Protein AF-A0A809SEH1-F1 (afdb_monomer_lite)

Sequence (152 aa):
MNNIKKQRNYYSLFFNVYTSIIIITTVLISGRIISWKILINPNYNISPLLRILISLFVTLIVLIPCFILTLYKRYKVYHFTYISLVVGITITTTWLPLNIKDNLEWCWYKYDVIPVLIIYITIYFVSSVFINNKKIKKLRVLFKIEKDSFLS

pLDDT: mean 76.08, std 15.85, range [33.03, 94.12]

Radius of gyration: 19.16 Å; chains: 1; bounding box: 44×30×60 Å

Secondary structure (DSSP, 8-state):
-HHHHHHHHHHHHHHHHHHHHHHHHHHHHTTTSS-HHHHT-TT-PPPHHHHHHHHHHHHHHHHHHHHHHHHTTSS-HHHHHHHHHHHHHHHHHHTS-S-S-S-STTTTTTSTHHHHHHHHHHHHHHHHHHS-HHHHHHHHHHTTHHHHTT--

Foldseek 3Di:
DVVVVVQLVVVVVVLVVVLVVLLVVCLCCLCQPPHVCVVPNVPDDDDPVVLVVVLVVSLCVNLVVVLVCCLLVSDPLVVSLVSLLSSLVSSLVSQADRDPPDDDPCVVSNCVSVVSNVVSVVVSVCSVVCRDPVNSVVVSVVVVSVVVVVVD

Structure (mmCIF, N/CA/C/O backbone):
data_AF-A0A809SEH1-F1
#
_entry.id   AF-A0A809SEH1-F1
#
loop_
_atom_site.group_PDB
_atom_site.id
_atom_site.type_symbol
_atom_site.label_atom_id
_atom_site.label_alt_id
_atom_site.label_comp_id
_atom_site.label_asym_id
_atom_site.label_entity_id
_atom_site.label_seq_id
_atom_site.pdbx_PDB_ins_code
_atom_site.Cartn_x
_atom_site.Cartn_y
_atom_site.Cartn_z
_atom_site.occupancy
_atom_site.B_iso_or_equiv
_atom_site.auth_seq_id
_atom_site.auth_comp_id
_atom_site.auth_asym_id
_atom_site.auth_atom_id
_atom_site.pdbx_PDB_model_num
ATOM 1 N N . MET A 1 1 ? -17.676 17.981 22.388 1.00 49.81 1 MET A N 1
ATOM 2 C CA . MET A 1 1 ? -17.838 17.109 21.192 1.00 49.81 1 MET A CA 1
ATOM 3 C C . MET A 1 1 ? -17.258 17.691 19.888 1.00 49.81 1 MET A C 1
ATOM 5 O O . MET A 1 1 ? -16.751 16.916 19.082 1.00 49.81 1 MET A O 1
ATOM 9 N N . ASN A 1 2 ? -17.267 19.019 19.673 1.00 56.06 2 ASN A N 1
ATOM 10 C CA . ASN A 1 2 ? -16.707 19.641 18.456 1.00 56.06 2 ASN A CA 1
ATOM 11 C C . ASN A 1 2 ? -15.170 19.591 18.353 1.00 56.06 2 ASN A C 1
ATOM 13 O O . ASN A 1 2 ? -14.657 19.292 17.278 1.00 56.06 2 ASN A O 1
ATOM 17 N N . ASN A 1 3 ? -14.428 19.774 19.452 1.00 58.00 3 ASN A N 1
ATOM 18 C CA . ASN A 1 3 ? -12.955 19.782 19.410 1.00 58.00 3 ASN A CA 1
ATOM 19 C C . ASN A 1 3 ? -12.339 18.424 19.027 1.00 58.00 3 ASN A C 1
ATOM 21 O O . ASN A 1 3 ? -11.381 18.386 18.262 1.00 58.00 3 ASN A O 1
ATOM 25 N N . ILE A 1 4 ? -12.936 17.306 19.459 1.00 59.03 4 ILE A N 1
ATOM 26 C CA . ILE A 1 4 ? -12.464 15.946 19.134 1.00 59.03 4 ILE A CA 1
ATOM 27 C C . ILE A 1 4 ? -12.678 15.627 17.646 1.00 59.03 4 ILE A C 1
ATOM 29 O O . ILE A 1 4 ? -11.785 15.097 16.982 1.00 59.03 4 ILE A O 1
ATOM 33 N N . LYS A 1 5 ? -13.846 15.989 17.089 1.00 59.25 5 LYS A N 1
ATOM 34 C CA . LYS A 1 5 ? -14.120 15.854 15.647 1.00 59.25 5 LYS A CA 1
ATOM 35 C C . LYS A 1 5 ? -13.179 16.740 14.822 1.00 59.25 5 LYS A C 1
ATOM 37 O O . LYS A 1 5 ? -12.646 16.278 13.816 1.00 59.25 5 LYS A O 1
ATOM 42 N N . LYS A 1 6 ? -12.926 17.971 15.280 1.00 59.41 6 LYS A N 1
ATOM 43 C CA . LYS A 1 6 ? -12.024 18.925 14.622 1.00 59.41 6 LYS A CA 1
ATOM 44 C C . LYS A 1 6 ? -10.570 18.432 14.626 1.00 59.41 6 LYS A C 1
ATOM 46 O O . LYS A 1 6 ? -9.954 18.380 13.568 1.00 59.41 6 LYS A O 1
ATOM 51 N N . GLN A 1 7 ? -10.052 17.958 15.764 1.00 60.12 7 GLN A N 1
ATOM 52 C CA . GLN A 1 7 ? -8.715 17.351 15.849 1.00 60.12 7 GLN A CA 1
ATOM 53 C C . GLN A 1 7 ? -8.568 16.125 14.945 1.00 60.12 7 GLN A C 1
ATOM 55 O O . GLN A 1 7 ? -7.568 15.985 14.250 1.00 60.12 7 GLN A O 1
ATOM 60 N N . ARG A 1 8 ? -9.566 15.234 14.921 1.00 62.41 8 ARG A N 1
ATOM 61 C CA . ARG A 1 8 ? -9.563 14.057 14.040 1.00 62.41 8 ARG A CA 1
ATOM 62 C C . ARG A 1 8 ? -9.450 14.441 12.558 1.00 62.41 8 ARG A C 1
ATOM 64 O O . ARG A 1 8 ? -8.724 13.774 11.826 1.00 62.41 8 ARG A O 1
ATOM 71 N N . ASN A 1 9 ? -10.105 15.526 12.141 1.00 71.69 9 ASN A N 1
ATOM 72 C CA . ASN A 1 9 ? -9.976 16.049 10.781 1.00 71.69 9 ASN A CA 1
ATOM 73 C C . ASN A 1 9 ? -8.557 16.545 10.471 1.00 71.69 9 ASN A C 1
ATOM 75 O O . ASN A 1 9 ? -8.076 16.273 9.378 1.00 71.69 9 ASN A O 1
ATOM 79 N N . TYR A 1 10 ? -7.863 17.195 11.411 1.00 80.81 10 TYR A N 1
ATOM 80 C CA . TYR A 1 10 ? -6.491 17.667 11.176 1.00 80.81 10 TYR A CA 1
ATOM 81 C C . TYR A 1 10 ? -5.497 16.524 10.950 1.00 80.81 10 TYR A C 1
ATOM 83 O O . TYR A 1 10 ? -4.750 16.570 9.977 1.00 80.81 10 TYR A O 1
ATOM 91 N N . TYR A 1 11 ? -5.521 15.470 11.775 1.00 80.62 11 TYR A N 1
ATOM 92 C CA . TYR A 1 11 ? -4.635 14.311 11.573 1.00 80.62 11 TYR A CA 1
ATOM 93 C C . TYR A 1 11 ? -4.911 13.605 10.242 1.00 80.62 11 TYR A C 1
ATOM 95 O O . TYR A 1 11 ? -3.983 13.230 9.531 1.00 80.62 11 TYR A O 1
ATOM 103 N N . SER A 1 12 ? -6.190 13.450 9.890 1.00 81.38 12 SER A N 1
ATOM 104 C CA . SER A 1 12 ? -6.602 12.865 8.613 1.00 81.38 12 SER A CA 1
ATOM 105 C C . SER A 1 12 ? -6.150 13.712 7.422 1.00 81.38 12 SER A C 1
ATOM 107 O O . SER A 1 12 ? -5.693 13.161 6.426 1.00 81.38 12 SER A O 1
ATOM 109 N N . LEU A 1 13 ? -6.279 15.039 7.511 1.00 86.56 13 LEU A N 1
ATOM 110 C CA . LEU A 1 13 ? -5.851 15.968 6.468 1.00 86.56 13 LEU A CA 1
ATOM 111 C C . LEU A 1 13 ? -4.329 15.932 6.299 1.00 86.56 13 LEU A C 1
ATOM 113 O O . LEU A 1 13 ? -3.846 15.738 5.189 1.00 86.56 13 LEU A O 1
ATOM 117 N N . PHE A 1 14 ? -3.588 16.063 7.401 1.00 89.06 14 PHE A N 1
ATOM 118 C CA . PHE A 1 14 ? -2.129 16.015 7.402 1.00 89.06 14 PHE A CA 1
ATOM 119 C C . PHE A 1 14 ? -1.617 14.713 6.786 1.00 89.06 14 PHE A C 1
ATOM 121 O O . PHE A 1 14 ? -0.754 14.740 5.914 1.00 89.06 14 PHE A O 1
ATOM 128 N N . PHE A 1 15 ? -2.198 13.575 7.176 1.00 90.75 15 PHE A N 1
ATOM 129 C CA . PHE A 1 15 ? -1.802 12.281 6.633 1.00 90.75 15 PHE A CA 1
ATOM 130 C C . PHE A 1 15 ? -2.103 12.145 5.136 1.00 90.75 15 PHE A C 1
ATOM 132 O O . PHE A 1 15 ? -1.287 11.596 4.396 1.00 90.75 15 PHE A O 1
ATOM 139 N N . ASN A 1 16 ? -3.234 12.679 4.667 1.00 90.25 16 ASN A N 1
ATOM 140 C CA . ASN A 1 16 ? -3.549 12.702 3.240 1.00 90.25 16 ASN A CA 1
ATOM 141 C C . ASN A 1 16 ? -2.529 13.544 2.462 1.00 90.25 16 ASN A C 1
ATOM 143 O O . ASN A 1 16 ? -2.034 13.089 1.439 1.00 90.25 16 ASN A O 1
ATOM 147 N N . VAL A 1 17 ? -2.176 14.734 2.962 1.00 92.44 17 VAL A N 1
ATOM 148 C CA . VAL A 1 17 ? -1.157 15.600 2.344 1.00 92.44 17 VAL A CA 1
ATOM 149 C C . VAL A 1 17 ? 0.201 14.897 2.306 1.00 92.44 17 VAL A C 1
ATOM 151 O O . VAL A 1 17 ? 0.820 14.821 1.249 1.00 92.44 17 VAL A O 1
ATOM 154 N N . TYR A 1 18 ? 0.627 14.319 3.430 1.00 92.81 18 TYR A N 1
ATOM 155 C CA . TYR A 1 18 ? 1.855 13.529 3.534 1.00 92.81 18 TYR A CA 1
ATOM 156 C C . TYR A 1 18 ? 1.893 12.378 2.517 1.00 92.81 18 TYR A C 1
ATOM 158 O O . TYR A 1 18 ? 2.863 12.227 1.776 1.00 92.81 18 TYR A O 1
ATOM 166 N N . THR A 1 19 ? 0.808 11.605 2.434 1.00 92.00 19 THR A N 1
ATOM 167 C CA . THR A 1 19 ? 0.688 10.475 1.504 1.00 92.00 19 THR A CA 1
ATOM 168 C C . THR A 1 19 ? 0.754 10.943 0.050 1.00 92.00 19 THR A C 1
ATOM 170 O O . THR A 1 19 ? 1.474 10.351 -0.751 1.00 92.00 19 THR A O 1
ATOM 173 N N . SER A 1 20 ? 0.066 12.037 -0.290 1.00 91.62 20 SER A N 1
ATOM 174 C CA . SER A 1 20 ? 0.116 12.630 -1.630 1.00 91.62 20 SER A CA 1
ATOM 175 C C . SER A 1 20 ? 1.526 13.076 -2.014 1.00 91.62 20 SER A C 1
ATOM 177 O O . SER A 1 20 ? 1.962 12.798 -3.128 1.00 91.62 20 SER A O 1
ATOM 179 N N . ILE A 1 21 ? 2.264 13.716 -1.100 1.00 92.88 21 ILE A N 1
ATOM 180 C CA . ILE A 1 21 ? 3.653 14.138 -1.342 1.00 92.88 21 ILE A CA 1
ATOM 181 C C . ILE A 1 21 ? 4.536 12.923 -1.634 1.00 92.88 21 ILE A C 1
ATOM 183 O O . ILE A 1 21 ? 5.296 12.944 -2.603 1.00 92.88 21 ILE A O 1
ATOM 187 N N . ILE A 1 22 ? 4.413 11.846 -0.852 1.00 92.50 22 ILE A N 1
ATOM 188 C CA . ILE A 1 22 ? 5.165 10.606 -1.093 1.00 92.50 22 ILE A CA 1
ATOM 189 C C . ILE A 1 22 ? 4.828 10.012 -2.455 1.00 92.50 22 ILE A C 1
ATOM 191 O O . ILE A 1 22 ? 5.741 9.658 -3.196 1.00 92.50 22 ILE A O 1
ATOM 195 N N . ILE A 1 23 ? 3.545 9.923 -2.811 1.00 90.25 23 ILE A N 1
ATOM 196 C CA . ILE A 1 23 ? 3.111 9.375 -4.103 1.00 90.25 23 ILE A CA 1
ATOM 197 C C . ILE A 1 23 ? 3.697 10.191 -5.254 1.00 90.25 23 ILE A C 1
ATOM 199 O O . ILE A 1 23 ? 4.327 9.624 -6.143 1.00 90.25 23 ILE A O 1
ATOM 203 N N . ILE A 1 24 ? 3.552 11.519 -5.213 1.00 89.94 24 ILE A N 1
ATOM 204 C CA . ILE A 1 24 ? 4.076 12.420 -6.247 1.00 89.94 24 ILE A CA 1
ATOM 205 C C . ILE A 1 24 ? 5.593 12.260 -6.369 1.00 89.94 24 ILE A C 1
ATOM 207 O O . ILE A 1 24 ? 6.107 12.067 -7.467 1.00 89.94 24 ILE A O 1
ATOM 211 N N . THR A 1 25 ? 6.305 12.262 -5.242 1.00 87.69 25 THR A N 1
ATOM 212 C CA . THR A 1 25 ? 7.767 12.107 -5.207 1.00 87.69 25 THR A CA 1
ATOM 213 C C . THR A 1 25 ? 8.197 10.752 -5.771 1.00 87.69 25 THR A C 1
ATOM 215 O O . THR A 1 25 ? 9.119 10.681 -6.581 1.00 87.69 25 THR A O 1
ATOM 218 N N . THR A 1 26 ? 7.485 9.681 -5.412 1.00 86.88 26 THR A N 1
ATOM 219 C CA . THR A 1 26 ? 7.724 8.325 -5.927 1.00 86.88 26 THR A CA 1
ATOM 220 C C . THR A 1 26 ? 7.562 8.276 -7.443 1.00 86.88 26 THR A C 1
ATOM 222 O O . THR A 1 26 ? 8.400 7.704 -8.133 1.00 86.88 26 THR A O 1
ATOM 225 N N . VAL A 1 27 ? 6.513 8.904 -7.981 1.00 83.75 27 VAL A N 1
ATOM 226 C CA . VAL A 1 27 ? 6.268 8.957 -9.429 1.00 83.75 27 VAL A CA 1
ATOM 227 C C . VAL A 1 27 ? 7.333 9.794 -10.141 1.00 83.75 27 VAL A C 1
ATOM 229 O O . VAL A 1 27 ? 7.853 9.354 -11.166 1.00 83.75 27 VAL A O 1
ATOM 232 N N . LEU A 1 28 ? 7.715 10.951 -9.592 1.00 82.00 28 LEU A N 1
ATOM 233 C CA . LEU A 1 28 ? 8.752 11.820 -10.162 1.00 82.00 28 LEU A CA 1
ATOM 234 C C . LEU A 1 28 ? 10.104 11.106 -10.261 1.00 82.00 28 LEU A C 1
ATOM 236 O O . LEU A 1 28 ? 10.727 11.107 -11.323 1.00 82.00 28 LEU A O 1
ATOM 240 N N . ILE A 1 29 ? 10.516 10.456 -9.170 1.00 76.44 29 ILE A N 1
ATOM 241 C CA . ILE A 1 29 ? 11.813 9.782 -9.039 1.00 76.44 29 ILE A CA 1
ATOM 242 C C . ILE A 1 29 ? 11.782 8.368 -9.641 1.00 76.44 29 ILE A C 1
ATOM 244 O O . ILE A 1 29 ? 12.821 7.750 -9.802 1.00 76.44 29 ILE A O 1
ATOM 248 N N . SER A 1 30 ? 10.629 7.842 -10.066 1.00 72.25 30 SER A N 1
ATOM 249 C CA . SER A 1 30 ? 10.511 6.481 -10.627 1.00 72.25 30 SER A CA 1
ATOM 250 C C . SER A 1 30 ? 11.378 6.196 -11.866 1.00 72.25 30 SER A C 1
ATOM 252 O O . SER A 1 30 ? 11.468 5.046 -12.294 1.00 72.25 30 SER A O 1
ATOM 254 N N . GLY A 1 31 ? 12.029 7.202 -12.454 1.00 65.31 31 GLY A N 1
ATOM 255 C CA . GLY A 1 31 ? 12.768 7.082 -13.710 1.00 65.31 31 GLY A CA 1
ATOM 256 C C . GLY A 1 31 ? 11.925 7.415 -14.938 1.00 65.31 31 GLY A C 1
ATOM 257 O O . GLY A 1 31 ? 12.468 7.470 -16.037 1.00 65.31 31 GLY A O 1
ATOM 258 N N . ARG A 1 32 ? 10.610 7.625 -14.763 1.00 67.44 32 ARG A N 1
ATOM 259 C CA . ARG A 1 32 ? 9.668 7.937 -15.850 1.00 67.44 32 ARG A CA 1
ATOM 260 C C . ARG A 1 32 ? 9.645 9.401 -16.245 1.00 67.44 32 ARG A C 1
ATOM 262 O O . ARG A 1 32 ? 9.599 9.709 -17.427 1.00 67.44 32 ARG A O 1
ATOM 269 N N . ILE A 1 33 ? 9.582 10.276 -15.243 1.00 70.62 33 ILE A N 1
ATOM 270 C CA . ILE A 1 33 ? 9.517 11.726 -15.443 1.00 70.62 33 ILE A CA 1
ATOM 271 C C . ILE A 1 33 ? 10.934 12.280 -15.363 1.00 70.62 33 ILE A C 1
ATOM 273 O O . ILE A 1 33 ? 11.401 12.935 -16.288 1.00 70.62 33 ILE A O 1
ATOM 277 N N . ILE A 1 34 ? 11.643 11.953 -14.280 1.00 69.81 34 ILE A N 1
ATOM 278 C CA . ILE A 1 34 ? 13.050 12.295 -14.104 1.00 69.81 34 ILE A CA 1
ATOM 279 C C . ILE A 1 34 ? 13.855 11.015 -14.281 1.00 69.81 34 ILE A C 1
ATOM 281 O O . ILE A 1 34 ? 13.732 10.085 -13.486 1.00 69.81 34 ILE A O 1
ATOM 285 N N . SER A 1 35 ? 14.671 10.950 -15.334 1.00 65.75 35 SER A N 1
ATOM 286 C CA . SER A 1 35 ? 15.571 9.815 -15.538 1.00 65.75 35 SER A CA 1
ATOM 287 C C . SER A 1 35 ? 16.593 9.746 -14.404 1.00 65.75 35 SER A C 1
ATOM 289 O O . SER A 1 35 ? 17.214 10.750 -14.059 1.00 65.75 35 SER A O 1
ATOM 291 N N . TRP A 1 36 ? 16.834 8.551 -13.864 1.00 62.81 36 TRP A N 1
ATOM 292 C CA . TRP A 1 36 ? 17.840 8.320 -12.817 1.00 62.81 36 TRP A CA 1
ATOM 293 C C . TRP A 1 36 ? 19.256 8.738 -13.220 1.00 62.81 36 TRP A C 1
ATOM 295 O O . TRP A 1 36 ? 20.075 9.059 -12.357 1.00 62.81 36 TRP A O 1
ATOM 305 N N . LYS A 1 37 ? 19.512 8.816 -14.531 1.00 60.72 37 LYS A N 1
ATOM 306 C CA . LYS A 1 37 ? 20.742 9.369 -15.106 1.00 60.72 37 LYS A CA 1
ATOM 307 C C . LYS A 1 37 ? 21.018 10.807 -14.658 1.00 60.72 37 LYS A C 1
ATOM 309 O O . LYS A 1 37 ? 22.176 11.183 -14.539 1.00 60.72 37 LYS A O 1
ATOM 314 N N . ILE A 1 38 ? 19.962 11.580 -14.395 1.00 62.22 38 ILE A N 1
ATOM 315 C CA . ILE A 1 38 ? 20.030 12.977 -13.947 1.00 62.22 38 ILE A CA 1
ATOM 316 C C . ILE A 1 38 ? 20.297 13.060 -12.434 1.00 62.22 38 ILE A C 1
ATOM 318 O O . ILE A 1 38 ? 20.926 14.008 -11.980 1.00 62.22 38 ILE A O 1
ATOM 322 N N . LEU A 1 39 ? 19.833 12.079 -11.649 1.00 60.34 39 LEU A N 1
ATOM 323 C CA . LEU A 1 39 ? 19.852 12.138 -10.180 1.00 60.34 39 LEU A CA 1
ATOM 324 C C . LEU A 1 39 ? 21.079 11.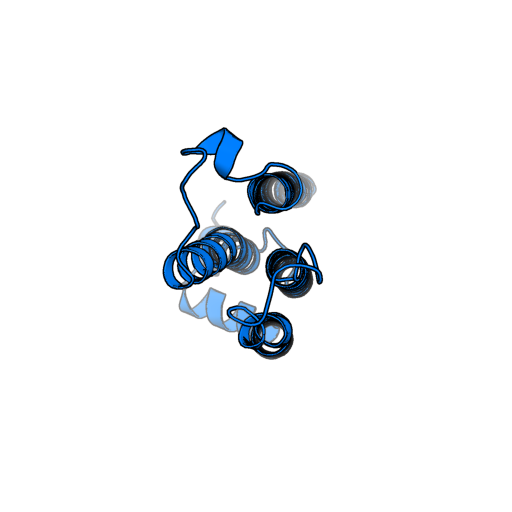487 -9.529 1.00 60.34 39 LEU A C 1
ATOM 326 O O . LEU A 1 39 ? 21.484 11.933 -8.461 1.00 60.34 39 LEU A O 1
ATOM 330 N N . ILE A 1 40 ? 21.636 10.420 -10.113 1.00 61.47 40 ILE A N 1
ATOM 331 C CA . ILE A 1 40 ? 22.716 9.643 -9.475 1.00 61.47 40 ILE A CA 1
ATOM 332 C C . ILE A 1 40 ? 23.970 9.611 -10.349 1.00 61.47 40 ILE A C 1
ATOM 334 O O . ILE A 1 40 ? 25.037 10.003 -9.887 1.00 61.47 40 ILE A O 1
ATOM 338 N N . ASN A 1 41 ? 23.865 9.124 -11.591 1.00 56.44 41 ASN A N 1
ATOM 339 C CA . ASN A 1 41 ? 24.980 9.043 -12.543 1.00 56.44 41 ASN A CA 1
ATOM 340 C C . ASN A 1 41 ? 24.445 8.640 -13.940 1.00 56.44 41 ASN A C 1
ATOM 342 O O . ASN A 1 41 ? 23.631 7.712 -14.012 1.00 56.44 41 ASN A O 1
ATOM 346 N N . PRO A 1 42 ? 24.897 9.249 -15.056 1.00 55.09 42 PRO A N 1
ATOM 347 C CA . PRO A 1 42 ? 24.453 8.916 -16.417 1.00 55.09 42 PRO A CA 1
ATOM 348 C C . PRO A 1 42 ? 24.618 7.446 -16.845 1.00 55.09 42 PRO A C 1
ATOM 350 O O . PRO A 1 42 ? 23.903 7.001 -17.747 1.00 55.09 42 PRO A O 1
ATOM 353 N N . ASN A 1 43 ? 25.491 6.680 -16.182 1.00 54.06 43 ASN A N 1
ATOM 354 C CA . ASN A 1 43 ? 25.720 5.255 -16.465 1.00 54.06 43 ASN A CA 1
ATOM 355 C C . ASN A 1 43 ? 25.016 4.292 -15.491 1.00 54.06 43 ASN A C 1
ATOM 357 O O . ASN A 1 43 ? 25.221 3.082 -15.571 1.00 54.06 43 ASN A O 1
ATOM 361 N N . TYR A 1 44 ? 24.199 4.792 -14.558 1.00 57.06 44 TYR A N 1
ATOM 362 C CA . TYR A 1 44 ? 23.599 3.951 -13.522 1.00 57.06 44 TYR A CA 1
ATOM 363 C C . TYR A 1 44 ? 22.239 3.387 -13.943 1.00 57.06 44 TYR A C 1
ATOM 365 O O . TYR A 1 44 ? 21.239 4.105 -14.007 1.00 57.06 44 TYR A O 1
ATOM 373 N N . ASN A 1 45 ? 22.195 2.074 -14.173 1.00 61.62 45 ASN A N 1
ATOM 374 C CA . ASN A 1 45 ? 20.954 1.310 -14.235 1.00 61.62 45 ASN A CA 1
ATOM 375 C C . ASN A 1 45 ? 20.637 0.759 -12.842 1.00 61.62 45 ASN A C 1
ATOM 377 O O . ASN A 1 45 ? 21.426 0.020 -12.257 1.00 61.62 45 ASN A O 1
ATOM 381 N N . ILE A 1 46 ? 19.463 1.102 -12.312 1.00 64.44 46 ILE A N 1
ATOM 382 C CA . ILE A 1 46 ? 19.002 0.570 -11.027 1.00 64.44 46 ILE A CA 1
ATOM 383 C C . ILE A 1 46 ? 18.790 -0.936 -11.139 1.00 64.44 46 ILE A C 1
ATOM 385 O O . ILE A 1 46 ? 18.026 -1.390 -11.995 1.00 64.44 46 ILE A O 1
ATOM 389 N N . SER A 1 47 ? 19.406 -1.689 -10.226 1.00 71.81 47 SER A N 1
ATOM 390 C CA . SER A 1 47 ? 19.214 -3.132 -10.151 1.00 71.81 47 SER A CA 1
ATOM 391 C C . SER A 1 47 ? 17.759 -3.488 -9.793 1.00 71.81 47 SER A C 1
ATOM 393 O O . SER A 1 47 ? 17.110 -2.778 -9.016 1.00 71.81 47 SER A O 1
ATOM 395 N N . PRO A 1 48 ? 17.223 -4.609 -10.303 1.00 70.12 48 PRO A N 1
ATOM 396 C CA . PRO A 1 48 ? 15.852 -5.045 -10.014 1.00 70.12 48 PRO A CA 1
ATOM 397 C C . PRO A 1 48 ? 15.571 -5.170 -8.512 1.00 70.12 48 PRO A C 1
ATOM 399 O O . PRO A 1 48 ? 14.531 -4.732 -8.024 1.00 70.12 48 PRO A O 1
ATOM 402 N N . LEU A 1 49 ? 16.548 -5.683 -7.759 1.00 72.31 49 LEU A N 1
ATOM 403 C CA . LEU A 1 49 ? 16.477 -5.817 -6.306 1.00 72.31 49 LEU A CA 1
ATOM 404 C C . LEU A 1 49 ? 16.264 -4.458 -5.625 1.00 72.31 49 LEU A C 1
ATOM 406 O O . LEU A 1 49 ? 15.419 -4.335 -4.740 1.00 72.31 49 LEU A O 1
ATOM 410 N N . LEU A 1 50 ? 16.961 -3.413 -6.077 1.00 74.44 50 LEU A N 1
ATOM 411 C CA . LEU A 1 50 ? 16.823 -2.071 -5.516 1.00 74.44 50 LEU A CA 1
ATOM 412 C C . LEU A 1 50 ? 15.453 -1.449 -5.849 1.00 74.44 50 LEU A C 1
ATOM 414 O O . LEU A 1 50 ? 14.875 -0.770 -5.003 1.00 74.44 50 LEU A O 1
ATOM 418 N N . ARG A 1 51 ? 14.862 -1.753 -7.017 1.00 73.62 51 ARG A N 1
ATOM 419 C CA . ARG A 1 51 ? 13.473 -1.355 -7.341 1.00 73.62 51 ARG A CA 1
ATOM 420 C C . ARG A 1 51 ? 12.444 -2.022 -6.432 1.00 73.62 51 ARG A C 1
ATOM 422 O O . ARG A 1 51 ? 11.499 -1.359 -5.996 1.00 73.62 51 ARG A O 1
ATOM 429 N N . ILE A 1 52 ? 12.626 -3.310 -6.132 1.00 80.38 52 ILE A N 1
ATOM 430 C CA . ILE A 1 52 ? 11.769 -4.053 -5.196 1.00 80.38 52 ILE A CA 1
ATOM 431 C C . ILE A 1 52 ? 11.878 -3.444 -3.799 1.00 80.38 52 ILE A C 1
ATOM 433 O O . ILE A 1 52 ? 10.854 -3.144 -3.189 1.00 80.38 52 ILE A O 1
ATOM 437 N N . LEU A 1 53 ? 13.102 -3.193 -3.321 1.00 82.56 53 LEU A N 1
ATOM 438 C CA . LEU A 1 53 ? 13.334 -2.582 -2.012 1.00 82.56 53 LEU A CA 1
ATOM 439 C C . LEU A 1 53 ? 12.700 -1.192 -1.900 1.00 82.56 53 LEU A C 1
ATOM 441 O O . LEU A 1 53 ? 12.023 -0.925 -0.912 1.00 82.56 53 LEU A O 1
ATOM 445 N N . ILE A 1 54 ? 12.850 -0.332 -2.914 1.00 83.38 54 ILE A N 1
ATOM 446 C CA . ILE A 1 54 ? 12.205 0.991 -2.934 1.00 83.38 54 ILE A CA 1
ATOM 447 C C . ILE A 1 54 ? 10.679 0.848 -2.897 1.00 83.38 54 ILE A C 1
ATOM 449 O O . ILE A 1 54 ? 10.018 1.518 -2.107 1.00 83.38 54 ILE A O 1
ATOM 453 N N . SER A 1 55 ? 10.113 -0.048 -3.710 1.00 86.25 55 SER A N 1
ATOM 454 C CA . SER A 1 55 ? 8.663 -0.287 -3.760 1.00 86.25 55 SER A CA 1
ATOM 455 C C . SER A 1 55 ? 8.120 -0.765 -2.407 1.00 86.25 55 SER A C 1
ATOM 457 O O . SER A 1 55 ? 7.093 -0.283 -1.922 1.00 86.25 55 SER A O 1
ATOM 459 N N . LEU A 1 56 ? 8.837 -1.684 -1.760 1.00 88.50 56 LEU A N 1
ATOM 460 C CA . LEU A 1 56 ? 8.496 -2.193 -0.436 1.00 88.50 56 LEU A CA 1
ATOM 461 C C . LEU A 1 56 ? 8.622 -1.093 0.625 1.00 88.50 56 LEU A C 1
ATOM 463 O O . LEU A 1 56 ? 7.716 -0.923 1.437 1.00 88.50 56 LEU A O 1
ATOM 467 N N . PHE A 1 57 ? 9.687 -0.293 0.577 1.00 89.81 57 PHE A N 1
ATOM 468 C CA . PHE A 1 57 ? 9.904 0.817 1.502 1.00 89.81 57 PHE A CA 1
ATOM 469 C C . PHE A 1 57 ? 8.795 1.875 1.407 1.00 89.81 57 PHE A C 1
ATOM 471 O O . PHE A 1 57 ? 8.218 2.250 2.428 1.00 89.81 57 PHE A O 1
ATOM 478 N N . VAL A 1 58 ? 8.427 2.295 0.190 1.00 90.00 58 VAL A N 1
ATOM 479 C CA . VAL A 1 58 ? 7.313 3.232 -0.049 1.00 90.00 58 VAL A CA 1
ATOM 480 C C . VAL A 1 58 ? 5.986 2.653 0.448 1.00 90.00 58 VAL A C 1
ATOM 482 O O . VAL A 1 58 ? 5.176 3.358 1.047 1.00 90.00 58 VAL A O 1
ATOM 485 N N . THR A 1 59 ? 5.762 1.353 0.264 1.00 91.62 59 THR A N 1
ATOM 486 C CA . THR A 1 59 ? 4.552 0.699 0.779 1.00 91.62 59 THR A CA 1
ATOM 487 C C . THR A 1 59 ? 4.497 0.735 2.300 1.00 91.62 59 THR A C 1
ATOM 489 O O . THR A 1 59 ? 3.476 1.116 2.873 1.00 91.62 59 THR A O 1
ATOM 492 N N . LEU A 1 60 ? 5.591 0.374 2.973 1.00 93.38 60 LEU A N 1
ATOM 493 C CA . LEU A 1 60 ? 5.646 0.338 4.433 1.00 93.38 60 LEU A CA 1
ATOM 494 C C . LEU A 1 60 ? 5.502 1.733 5.046 1.00 93.38 60 LEU A C 1
ATOM 496 O O . LEU A 1 60 ? 4.727 1.897 5.991 1.00 93.38 60 LEU A O 1
ATOM 500 N N . ILE A 1 61 ? 6.189 2.738 4.492 1.00 94.12 61 ILE A N 1
ATOM 501 C CA . ILE A 1 61 ? 6.173 4.103 5.035 1.00 94.12 61 ILE A CA 1
ATOM 502 C C . ILE A 1 61 ? 4.791 4.766 4.915 1.00 94.12 61 ILE A C 1
ATOM 504 O O . ILE A 1 61 ? 4.465 5.643 5.708 1.00 94.12 61 ILE A O 1
ATOM 508 N N . VAL A 1 62 ? 3.942 4.317 3.983 1.00 93.62 62 VAL A N 1
ATOM 509 C CA . VAL A 1 62 ? 2.555 4.792 3.860 1.00 93.62 62 VAL A CA 1
ATOM 510 C C . VAL A 1 62 ? 1.584 3.925 4.668 1.00 93.62 62 VAL A C 1
ATOM 512 O O . VAL A 1 62 ? 0.755 4.449 5.417 1.00 93.62 62 VAL A O 1
ATOM 515 N N . LEU A 1 63 ? 1.664 2.595 4.557 1.00 92.69 63 LEU A N 1
ATOM 516 C CA . LEU A 1 63 ? 0.665 1.707 5.158 1.00 92.69 63 LEU A CA 1
ATOM 517 C C . LEU A 1 63 ? 0.805 1.564 6.673 1.00 92.69 63 LEU A C 1
ATOM 519 O O . LEU A 1 63 ? -0.221 1.513 7.354 1.00 92.69 63 LEU A O 1
ATOM 523 N N . ILE A 1 64 ? 2.022 1.548 7.228 1.00 92.94 64 ILE A N 1
ATOM 524 C CA . ILE A 1 64 ? 2.206 1.427 8.684 1.00 92.94 64 ILE A CA 1
ATOM 525 C C . ILE A 1 64 ? 1.576 2.629 9.412 1.00 92.94 64 ILE A C 1
ATOM 527 O O . ILE A 1 64 ? 0.718 2.407 10.276 1.00 92.94 64 ILE A O 1
ATOM 531 N N . PRO A 1 65 ? 1.880 3.896 9.060 1.00 92.19 65 PRO A N 1
ATOM 532 C CA . PRO A 1 65 ? 1.227 5.035 9.701 1.00 92.19 65 PRO A CA 1
ATOM 533 C C . PRO A 1 65 ? -0.286 5.065 9.454 1.00 92.19 65 PRO A C 1
ATOM 535 O O . PRO A 1 65 ? -1.047 5.376 10.373 1.00 92.19 65 PRO A O 1
ATOM 538 N N . CYS A 1 66 ? -0.752 4.674 8.260 1.00 91.94 66 CYS A N 1
ATOM 539 C CA . CYS A 1 66 ? -2.187 4.586 7.975 1.00 91.94 66 CYS A CA 1
ATOM 540 C C . CYS A 1 66 ? -2.895 3.586 8.905 1.00 91.94 66 CYS A C 1
ATOM 542 O O . CYS A 1 66 ? -4.007 3.844 9.385 1.00 91.94 66 CYS A O 1
ATOM 544 N N . PHE A 1 67 ? -2.261 2.440 9.170 1.00 91.00 67 PHE A N 1
ATOM 545 C CA . PHE A 1 67 ? -2.779 1.421 10.076 1.00 91.00 67 PHE A CA 1
ATOM 546 C C . PHE A 1 67 ? -2.848 1.949 11.511 1.00 91.00 67 PHE A C 1
ATOM 548 O O . PHE A 1 67 ? -3.897 1.853 12.151 1.00 91.00 67 PHE A O 1
ATOM 555 N N . ILE A 1 68 ? -1.775 2.593 11.981 1.00 90.12 68 ILE A N 1
ATOM 556 C CA . ILE A 1 68 ? -1.711 3.224 13.305 1.00 90.12 68 ILE A CA 1
ATOM 557 C C . ILE A 1 68 ? -2.840 4.253 13.458 1.00 90.12 68 ILE A C 1
ATOM 559 O O . ILE A 1 68 ? -3.643 4.169 14.387 1.00 90.12 68 ILE A O 1
ATOM 563 N N . LEU A 1 69 ? -3.001 5.181 12.512 1.00 88.56 69 LEU A N 1
ATOM 564 C CA . LEU A 1 69 ? -4.063 6.193 12.578 1.00 88.56 69 LEU A CA 1
ATOM 565 C C . LEU A 1 69 ? -5.474 5.575 12.581 1.00 88.56 69 LEU A C 1
ATOM 567 O O . LEU A 1 69 ? -6.391 6.095 13.231 1.00 88.56 69 LEU A O 1
ATOM 571 N N . THR A 1 70 ? -5.653 4.444 11.897 1.00 88.38 70 THR A N 1
ATOM 572 C CA . THR A 1 70 ? -6.903 3.668 11.898 1.00 88.38 70 THR A CA 1
ATOM 573 C C . THR A 1 70 ? -7.157 3.000 13.257 1.00 88.38 70 THR A C 1
ATOM 575 O O . THR A 1 70 ? -8.290 3.018 13.770 1.00 88.38 70 THR A O 1
ATOM 578 N N . LEU A 1 71 ? -6.110 2.466 13.896 1.00 86.75 71 LEU A N 1
ATOM 579 C CA . LEU A 1 71 ? -6.176 1.926 15.255 1.00 86.75 71 LEU A CA 1
ATOM 580 C C . LEU A 1 71 ? -6.573 3.006 16.270 1.00 86.75 71 LEU A C 1
ATOM 582 O O . LEU A 1 71 ? -7.497 2.774 17.043 1.00 86.75 71 LEU A O 1
ATOM 586 N N . TYR A 1 72 ? -6.015 4.215 16.205 1.00 85.19 72 TYR A N 1
ATOM 587 C CA . TYR A 1 72 ? -6.308 5.303 17.156 1.00 85.19 72 TYR A CA 1
ATOM 588 C C . TYR A 1 72 ? -7.611 6.087 16.884 1.00 85.19 72 TYR A C 1
ATOM 590 O O . TYR A 1 72 ? -7.800 7.185 17.404 1.00 85.19 72 TYR A O 1
ATOM 598 N N . LYS A 1 73 ? -8.531 5.573 16.049 1.00 79.94 73 LYS A N 1
ATOM 599 C CA . LYS A 1 73 ? -9.773 6.268 15.617 1.00 79.94 73 LYS A CA 1
ATOM 600 C C . LYS A 1 73 ? -9.525 7.640 14.958 1.00 79.94 73 LYS A C 1
ATOM 602 O O . LYS A 1 73 ? -10.484 8.379 14.726 1.00 79.94 73 LYS A O 1
ATOM 607 N N . ARG A 1 74 ? -8.279 7.985 14.613 1.00 82.38 74 ARG A N 1
ATOM 608 C CA . ARG A 1 74 ? -7.927 9.232 13.916 1.00 82.38 74 ARG A CA 1
ATOM 609 C C . ARG A 1 74 ? -8.263 9.146 12.426 1.00 82.38 74 ARG A C 1
ATOM 611 O O . ARG A 1 74 ? -8.586 10.156 11.815 1.00 82.38 74 ARG A O 1
ATOM 618 N N . TYR A 1 75 ? -8.322 7.932 11.887 1.00 82.38 75 TYR A N 1
ATOM 619 C CA . TYR A 1 75 ? -8.677 7.645 10.501 1.00 82.38 75 TYR A CA 1
ATOM 620 C C 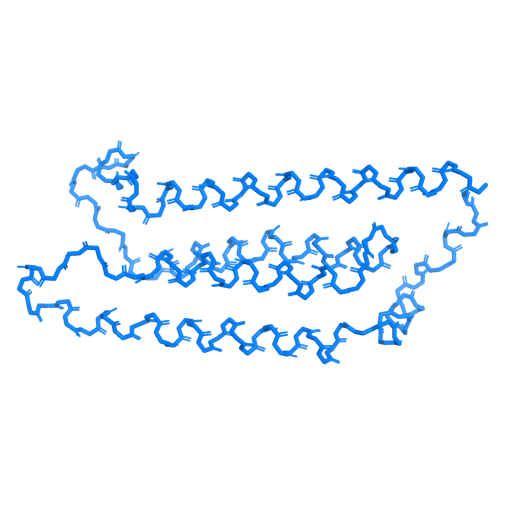. TYR A 1 75 ? -9.854 6.664 10.413 1.00 82.38 75 TYR A C 1
ATOM 622 O O . TYR A 1 75 ? -10.121 5.904 11.349 1.00 82.38 75 TYR A O 1
ATOM 630 N N . LYS A 1 76 ? -10.633 6.717 9.326 1.00 83.50 76 LYS A N 1
ATOM 631 C CA . LYS A 1 76 ? -11.735 5.761 9.114 1.00 83.50 76 LYS A CA 1
ATOM 632 C C . LYS A 1 76 ? -11.186 4.498 8.458 1.00 83.50 76 LYS A C 1
ATOM 634 O O . LYS A 1 76 ? -10.335 4.578 7.584 1.00 83.50 76 LYS A O 1
ATOM 639 N N . VAL A 1 77 ? -11.729 3.351 8.851 1.00 84.75 77 VAL A N 1
ATOM 640 C CA . VAL A 1 77 ? -11.266 2.026 8.411 1.00 84.75 77 VAL A CA 1
ATOM 641 C C . VAL A 1 77 ? -11.254 1.890 6.887 1.00 84.75 77 VAL A C 1
ATOM 643 O O . VAL A 1 77 ? -10.259 1.444 6.332 1.00 84.75 77 VAL A O 1
ATOM 646 N N . TYR A 1 78 ? -12.297 2.364 6.201 1.00 84.19 78 TYR A N 1
ATOM 647 C CA . TYR A 1 78 ? -12.357 2.295 4.738 1.00 84.19 78 TYR A CA 1
ATOM 648 C C . TYR A 1 78 ? -11.250 3.105 4.047 1.00 84.19 78 TYR A C 1
ATOM 650 O O . TYR A 1 78 ? -10.827 2.747 2.953 1.00 84.19 78 TYR A O 1
ATOM 658 N N . HIS A 1 79 ? -10.748 4.181 4.666 1.00 84.44 79 HIS A N 1
ATOM 659 C CA . HIS A 1 79 ? -9.671 4.965 4.068 1.00 84.44 79 HIS A CA 1
ATOM 660 C C . HIS A 1 79 ? -8.351 4.187 4.025 1.00 84.44 79 HIS A C 1
ATOM 662 O O . HIS A 1 79 ? -7.578 4.398 3.098 1.00 84.44 79 HIS A O 1
ATOM 668 N N . PHE A 1 80 ? -8.114 3.250 4.952 1.00 88.69 80 PHE A N 1
ATOM 669 C CA . PHE A 1 80 ? -6.960 2.349 4.871 1.00 88.69 80 PHE A CA 1
ATOM 670 C C . PHE A 1 80 ? -6.989 1.526 3.579 1.00 88.69 80 PHE A C 1
ATOM 672 O O . PHE A 1 80 ? -5.989 1.420 2.869 1.00 88.69 80 PHE A O 1
ATOM 679 N N . THR A 1 81 ? -8.158 0.977 3.254 1.00 88.69 81 THR A N 1
ATOM 680 C CA . THR A 1 81 ? -8.379 0.176 2.048 1.00 88.69 81 THR A CA 1
ATOM 681 C C . THR A 1 81 ? -8.177 1.015 0.782 1.00 88.69 81 THR A C 1
ATOM 683 O O . THR A 1 81 ? -7.502 0.572 -0.144 1.00 88.69 81 THR A O 1
ATOM 686 N N . TYR A 1 82 ? -8.678 2.257 0.758 1.00 89.00 82 TYR A N 1
ATOM 687 C CA . TYR A 1 82 ? -8.436 3.179 -0.359 1.00 89.00 82 TYR A CA 1
ATOM 688 C C . TYR A 1 82 ? -6.961 3.556 -0.509 1.00 89.00 82 TYR A C 1
ATOM 690 O O . TYR A 1 82 ? -6.445 3.527 -1.620 1.00 89.00 82 TYR A O 1
ATOM 698 N N . ILE A 1 83 ? -6.262 3.873 0.583 1.00 90.88 83 ILE A N 1
ATOM 699 C CA . ILE A 1 83 ? -4.834 4.207 0.521 1.00 90.88 83 ILE A CA 1
ATOM 700 C C . ILE A 1 83 ? -4.011 3.010 0.047 1.00 90.88 83 ILE A C 1
ATOM 702 O O . ILE A 1 83 ? -3.134 3.180 -0.793 1.00 90.88 83 ILE A O 1
ATOM 706 N N . SER A 1 84 ? -4.342 1.798 0.498 1.00 90.75 84 SER A N 1
ATOM 707 C CA . SER A 1 84 ? -3.704 0.567 0.011 1.00 90.75 84 SER A CA 1
ATOM 708 C C . SER A 1 84 ? -3.869 0.392 -1.496 1.00 90.75 84 SER A C 1
ATOM 710 O O . SER A 1 84 ? -2.905 0.058 -2.182 1.00 90.75 84 SER A O 1
ATOM 712 N N . LEU A 1 85 ? -5.060 0.690 -2.027 1.00 91.25 85 LEU A N 1
ATOM 713 C CA . LEU A 1 85 ? -5.307 0.668 -3.467 1.00 91.25 85 LEU A CA 1
ATOM 714 C C . LEU A 1 85 ? -4.469 1.715 -4.207 1.00 91.25 85 LEU A C 1
ATOM 716 O O . LEU A 1 85 ? -3.822 1.392 -5.198 1.00 91.25 85 LEU A O 1
ATOM 720 N N . VAL A 1 86 ? -4.466 2.961 -3.726 1.00 91.12 86 VAL A N 1
ATOM 721 C CA . VAL A 1 86 ? -3.738 4.069 -4.364 1.00 91.12 86 VAL A CA 1
ATOM 722 C C . VAL A 1 86 ? -2.235 3.796 -4.389 1.00 91.12 86 VAL A C 1
ATOM 724 O O . VAL A 1 86 ? -1.600 3.984 -5.426 1.00 91.12 86 VAL A O 1
ATOM 727 N N . VAL A 1 87 ? -1.665 3.312 -3.283 1.00 92.31 87 VAL A N 1
ATOM 728 C CA . VAL A 1 87 ? -0.255 2.898 -3.214 1.00 92.31 87 VAL A CA 1
ATOM 729 C C . VAL A 1 87 ? 0.015 1.766 -4.202 1.00 92.31 87 VAL A C 1
ATOM 731 O O . VAL A 1 87 ? 0.981 1.836 -4.956 1.00 92.31 87 VAL A O 1
ATOM 734 N N . GLY A 1 88 ? -0.871 0.770 -4.265 1.00 90.12 88 GLY A N 1
ATOM 735 C CA . GLY A 1 88 ? -0.743 -0.346 -5.196 1.00 90.12 88 GLY A CA 1
ATOM 736 C C . GLY A 1 88 ? -0.758 0.073 -6.663 1.00 90.12 88 GLY A C 1
ATOM 737 O O . GLY A 1 88 ? 0.105 -0.350 -7.431 1.00 90.12 88 GLY A O 1
ATOM 738 N N . ILE A 1 89 ? -1.680 0.959 -7.048 1.00 88.50 89 ILE A N 1
ATOM 739 C CA . ILE A 1 89 ? -1.728 1.540 -8.398 1.00 88.50 89 ILE A CA 1
ATOM 740 C C . ILE A 1 89 ? -0.451 2.336 -8.669 1.00 88.50 89 ILE A C 1
ATOM 742 O O . ILE A 1 89 ? 0.168 2.157 -9.713 1.00 88.50 89 ILE A O 1
ATOM 746 N N . THR A 1 90 ? -0.029 3.181 -7.728 1.00 89.50 90 THR A N 1
ATOM 747 C CA . THR A 1 90 ? 1.175 4.014 -7.868 1.00 89.50 90 THR A CA 1
ATOM 748 C C . THR A 1 90 ? 2.413 3.158 -8.105 1.00 89.50 90 THR A C 1
ATOM 750 O O . THR A 1 90 ? 3.183 3.425 -9.018 1.00 89.50 90 THR A O 1
ATOM 753 N N . ILE A 1 91 ? 2.604 2.102 -7.318 1.00 88.56 91 ILE A N 1
ATOM 754 C CA . ILE A 1 91 ? 3.765 1.227 -7.475 1.00 88.56 91 ILE A CA 1
ATOM 755 C C . ILE A 1 91 ? 3.644 0.422 -8.762 1.00 88.56 91 ILE A C 1
ATOM 757 O O . ILE A 1 91 ? 4.591 0.358 -9.527 1.00 88.56 91 ILE A O 1
ATOM 761 N N . THR A 1 92 ? 2.477 -0.125 -9.084 1.00 86.81 92 THR A N 1
ATOM 762 C CA . THR A 1 92 ? 2.316 -0.864 -10.343 1.00 86.81 92 THR A CA 1
ATOM 763 C C . THR A 1 92 ? 2.629 0.014 -11.559 1.00 86.81 92 THR A C 1
ATOM 765 O O . THR A 1 92 ? 3.287 -0.438 -12.497 1.00 86.81 92 THR A O 1
ATOM 768 N N . THR A 1 93 ? 2.227 1.291 -11.542 1.00 81.81 93 THR A N 1
ATOM 769 C CA . THR A 1 93 ? 2.553 2.202 -12.642 1.00 81.81 93 THR A CA 1
ATOM 770 C C . THR A 1 93 ? 4.039 2.495 -12.720 1.00 81.81 93 THR A C 1
ATOM 772 O O . THR A 1 93 ? 4.527 2.618 -13.835 1.00 81.81 93 THR A O 1
ATOM 775 N N . THR A 1 94 ? 4.805 2.541 -11.621 1.00 79.62 94 THR A N 1
ATOM 776 C CA . THR A 1 94 ? 6.269 2.715 -11.715 1.00 79.62 94 THR A CA 1
ATOM 777 C C . THR A 1 94 ? 6.955 1.554 -12.435 1.00 79.62 94 THR A C 1
ATOM 779 O O . THR A 1 94 ? 7.959 1.787 -13.106 1.00 79.62 94 THR A O 1
ATOM 782 N N . TRP A 1 95 ? 6.364 0.358 -12.438 1.00 77.44 95 TRP A N 1
ATOM 783 C CA . TRP A 1 95 ? 6.922 -0.840 -13.075 1.00 77.44 95 TRP A CA 1
ATOM 784 C C . TRP A 1 95 ? 6.644 -0.987 -14.584 1.00 77.44 95 TRP A C 1
ATOM 786 O O . TRP A 1 95 ? 7.261 -1.837 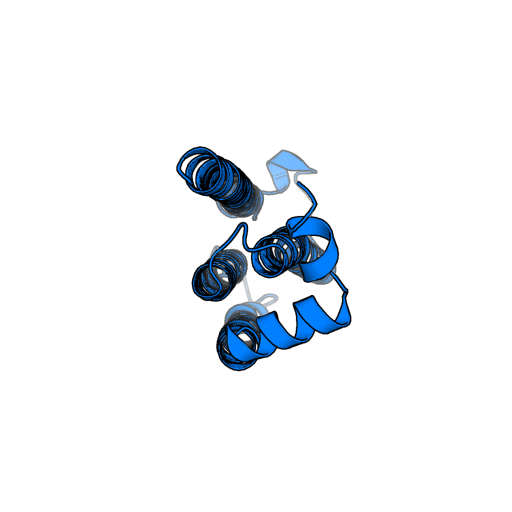-15.219 1.00 77.44 95 TRP A O 1
ATOM 796 N N . LEU A 1 96 ? 5.769 -0.176 -15.196 1.00 74.31 96 LEU A N 1
ATOM 797 C CA . LEU A 1 96 ? 5.482 -0.251 -16.643 1.00 74.31 96 LEU A CA 1
ATOM 798 C C . LEU A 1 96 ? 6.751 -0.074 -17.529 1.00 74.31 96 LEU A C 1
ATOM 800 O O . LEU A 1 96 ? 7.659 0.689 -17.198 1.00 74.31 96 LEU A O 1
ATOM 804 N N . PRO A 1 97 ? 6.851 -0.698 -18.707 1.00 65.12 97 PRO A N 1
ATOM 805 C CA . PRO A 1 97 ? 7.957 -0.412 -19.624 1.00 65.12 97 PRO A CA 1
ATOM 806 C C . PRO A 1 97 ? 7.886 1.037 -20.154 1.00 65.12 97 PRO A C 1
ATOM 808 O O . PRO A 1 97 ? 6.796 1.563 -20.378 1.00 65.12 97 PRO A O 1
ATOM 811 N N . LEU A 1 98 ? 9.042 1.696 -20.328 1.00 60.88 98 LEU A N 1
ATOM 812 C CA . LEU A 1 98 ? 9.147 3.091 -20.803 1.00 60.88 98 LEU A CA 1
ATOM 813 C C . LEU A 1 98 ? 9.361 3.213 -22.321 1.00 60.88 98 LEU A C 1
ATOM 815 O O . LEU A 1 98 ? 8.921 4.194 -22.906 1.00 60.88 98 LEU A O 1
ATOM 819 N N . ASN A 1 99 ? 9.996 2.229 -22.964 1.00 56.31 99 ASN A N 1
ATOM 820 C CA . ASN A 1 99 ? 10.194 2.192 -24.414 1.00 56.31 99 ASN A CA 1
ATOM 821 C C . ASN A 1 99 ? 10.212 0.743 -24.917 1.00 56.31 99 ASN A C 1
ATOM 823 O O . ASN A 1 99 ? 10.816 -0.126 -24.300 1.00 56.31 99 ASN A O 1
ATOM 827 N N . ILE A 1 100 ? 9.544 0.489 -26.046 1.00 54.97 100 ILE A N 1
ATOM 828 C CA . ILE A 1 100 ? 9.425 -0.841 -26.684 1.00 54.97 100 ILE A CA 1
ATOM 829 C C . ILE A 1 100 ? 10.597 -1.107 -27.658 1.00 54.97 100 ILE A C 1
ATOM 831 O O . ILE A 1 100 ? 10.721 -2.201 -28.194 1.00 54.97 100 ILE A O 1
ATOM 835 N N . LYS A 1 101 ? 11.462 -0.110 -27.903 1.00 47.69 101 LYS A N 1
ATOM 836 C CA . LYS A 1 101 ? 12.459 -0.132 -28.988 1.00 47.69 101 LYS A CA 1
ATOM 837 C C . LYS A 1 101 ? 13.847 -0.674 -28.628 1.00 47.69 101 LYS A C 1
ATOM 839 O O . LYS A 1 101 ? 14.642 -0.843 -29.547 1.00 47.69 101 LYS A O 1
ATOM 844 N N . ASP A 1 102 ? 14.136 -0.981 -27.367 1.00 44.12 102 ASP A N 1
ATOM 845 C CA . ASP A 1 102 ? 15.449 -1.522 -26.997 1.00 44.12 102 ASP A CA 1
ATOM 846 C C . ASP A 1 102 ? 15.438 -3.059 -27.029 1.00 44.12 102 ASP A C 1
ATOM 848 O O . ASP A 1 102 ? 14.623 -3.717 -26.381 1.00 44.12 102 ASP A O 1
ATOM 852 N N . ASN A 1 103 ? 16.329 -3.602 -27.861 1.00 42.28 103 ASN A N 1
ATOM 853 C CA . ASN A 1 103 ? 16.492 -5.011 -28.212 1.00 42.28 103 ASN A CA 1
ATOM 854 C C . ASN A 1 103 ? 16.441 -5.972 -27.009 1.00 42.28 103 ASN A C 1
ATOM 856 O O . ASN A 1 103 ? 17.228 -5.850 -26.079 1.00 42.28 103 ASN A O 1
ATOM 860 N N . LEU A 1 104 ? 15.537 -6.954 -27.119 1.00 42.31 104 LEU A N 1
ATOM 861 C CA . LEU A 1 104 ? 15.526 -8.369 -26.687 1.00 42.31 104 LEU A CA 1
ATOM 862 C C . LEU A 1 104 ? 16.126 -8.847 -25.343 1.00 42.31 104 LEU A C 1
ATOM 864 O O . LEU A 1 104 ? 15.671 -9.879 -24.857 1.00 42.31 104 LEU A O 1
ATOM 868 N N . GLU A 1 105 ? 17.035 -8.146 -24.671 1.00 44.28 105 GLU A N 1
ATOM 869 C CA . GL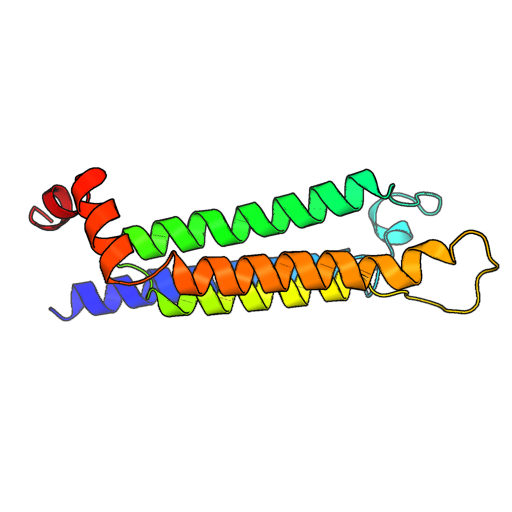U A 1 105 ? 17.557 -8.570 -23.357 1.00 44.28 105 GLU A CA 1
ATOM 870 C C . GLU A 1 105 ? 16.586 -8.260 -22.205 1.00 44.28 105 GLU A C 1
ATOM 872 O O . GLU A 1 105 ? 16.646 -8.864 -21.137 1.00 44.28 105 GLU A O 1
ATOM 877 N N . TRP A 1 106 ? 15.628 -7.358 -22.437 1.00 43.38 106 TRP A N 1
ATOM 878 C CA . TRP A 1 106 ? 14.641 -6.915 -21.445 1.00 43.38 106 TRP A CA 1
ATOM 879 C C . TRP A 1 106 ? 13.232 -7.484 -21.667 1.00 43.38 106 TRP A C 1
ATOM 881 O O . TRP A 1 106 ? 12.291 -7.112 -20.962 1.00 43.38 106 TRP A O 1
ATOM 891 N N . CYS A 1 107 ? 13.057 -8.417 -22.608 1.00 37.84 107 CYS A N 1
ATOM 892 C CA . CYS A 1 107 ? 11.747 -8.983 -22.953 1.00 37.84 107 CYS A CA 1
ATOM 893 C C . CYS A 1 107 ? 11.063 -9.784 -21.826 1.00 37.84 107 CYS A C 1
ATOM 895 O O . CYS A 1 107 ? 9.876 -10.084 -21.951 1.00 37.84 107 CYS A O 1
ATOM 897 N N . TRP A 1 108 ? 11.740 -10.063 -20.708 1.00 44.66 108 TRP A N 1
ATOM 898 C CA . TRP A 1 108 ? 11.115 -10.659 -19.519 1.00 44.66 108 TRP A CA 1
ATOM 899 C C . TRP A 1 108 ? 10.398 -9.615 -18.628 1.00 44.66 108 TRP A C 1
ATOM 901 O O . TRP A 1 108 ? 9.356 -9.918 -18.054 1.00 44.66 108 TRP A O 1
ATOM 911 N N . TYR A 1 109 ? 10.841 -8.347 -18.611 1.00 53.22 109 TYR A N 1
ATOM 912 C CA . TYR A 1 109 ? 10.337 -7.292 -17.704 1.00 53.22 109 TYR A CA 1
ATOM 913 C C . TYR A 1 109 ? 8.994 -6.661 -18.103 1.00 53.22 109 TYR A C 1
ATOM 915 O O . TYR A 1 109 ? 8.385 -5.944 -17.308 1.00 53.22 109 TYR A O 1
ATOM 923 N N . LYS A 1 110 ? 8.486 -6.911 -19.318 1.00 52.72 110 LYS A N 1
ATOM 924 C CA . LYS A 1 110 ? 7.144 -6.442 -19.719 1.00 52.72 110 LYS A CA 1
ATOM 925 C C . LYS A 1 110 ? 6.049 -7.088 -18.862 1.00 52.72 110 LYS A C 1
ATOM 927 O O . LYS A 1 110 ? 5.000 -6.479 -18.650 1.00 52.72 110 LYS A O 1
ATOM 932 N N . TYR A 1 111 ? 6.308 -8.299 -18.369 1.00 58.06 111 TYR A N 1
ATOM 933 C CA . TYR A 1 111 ? 5.363 -9.060 -17.568 1.00 58.06 111 TYR A CA 1
ATOM 934 C C . TYR A 1 111 ? 5.507 -8.828 -16.069 1.00 58.06 111 TYR A C 1
ATOM 936 O O . TYR A 1 111 ? 4.539 -9.105 -15.383 1.00 58.06 111 TYR A O 1
ATOM 944 N N . ASP A 1 112 ? 6.601 -8.248 -15.561 1.00 68.38 112 ASP A N 1
ATOM 945 C CA . ASP A 1 112 ? 6.806 -7.984 -14.120 1.00 68.38 112 ASP A CA 1
ATOM 946 C C . ASP A 1 112 ? 5.736 -7.074 -13.504 1.00 68.38 112 ASP A C 1
ATOM 948 O O . ASP A 1 112 ? 5.396 -7.185 -12.325 1.00 68.38 112 ASP A O 1
ATOM 952 N N . VAL A 1 113 ? 5.129 -6.223 -14.329 1.00 75.69 113 VAL A N 1
ATOM 953 C CA . VAL A 1 113 ? 3.962 -5.419 -13.954 1.00 75.69 113 VAL A CA 1
ATOM 954 C C . VAL A 1 113 ? 2.803 -6.303 -13.492 1.00 75.69 113 VAL A C 1
ATOM 956 O O . VAL A 1 113 ? 2.077 -5.917 -12.582 1.00 75.69 113 VAL A O 1
ATOM 959 N N . ILE A 1 114 ? 2.623 -7.487 -14.091 1.00 79.06 114 ILE A N 1
ATOM 960 C CA . ILE A 1 114 ? 1.508 -8.394 -13.801 1.00 79.06 114 ILE A CA 1
ATOM 961 C C . ILE A 1 114 ? 1.655 -9.021 -12.403 1.00 79.06 114 ILE A C 1
ATOM 963 O O . ILE A 1 114 ? 0.726 -8.856 -11.612 1.00 79.06 114 ILE A O 1
ATOM 967 N N . PRO A 1 115 ? 2.779 -9.668 -12.020 1.00 80.44 115 PRO A N 1
ATOM 968 C CA . PRO A 1 115 ? 3.007 -10.097 -10.644 1.00 80.44 115 PRO A CA 1
ATOM 969 C C . PRO A 1 115 ? 2.882 -8.958 -9.634 1.00 80.44 115 PRO A C 1
ATOM 971 O O . PRO A 1 115 ? 2.230 -9.136 -8.608 1.00 80.44 115 PRO A O 1
ATOM 974 N N . VAL A 1 116 ? 3.442 -7.777 -9.925 1.00 82.88 116 VAL A N 1
ATOM 975 C CA . VAL A 1 116 ? 3.340 -6.612 -9.030 1.00 82.88 116 VAL A CA 1
ATOM 976 C C . VAL A 1 116 ? 1.878 -6.203 -8.841 1.00 82.88 116 VAL A C 1
ATOM 978 O O . VAL A 1 116 ? 1.421 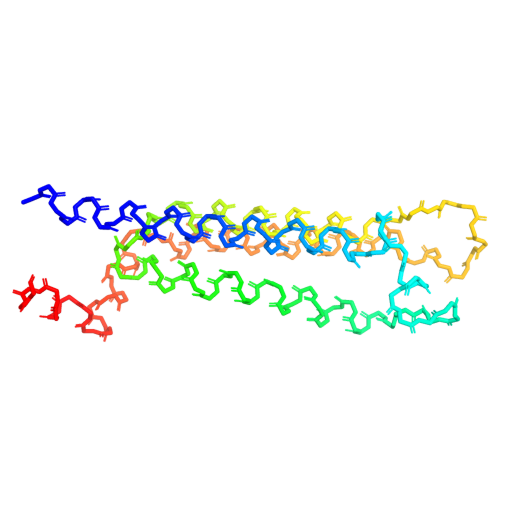-6.055 -7.706 1.00 82.88 116 VAL A O 1
ATOM 981 N N . LEU A 1 117 ? 1.112 -6.107 -9.928 1.00 84.94 117 LEU A N 1
ATOM 982 C CA . LEU A 1 117 ? -0.316 -5.805 -9.890 1.00 84.94 117 LEU A CA 1
ATOM 983 C C . LEU A 1 117 ? -1.086 -6.842 -9.062 1.00 84.94 117 LEU A C 1
ATOM 985 O O . LEU A 1 117 ? -1.874 -6.467 -8.195 1.00 84.94 117 LEU A O 1
ATOM 989 N N . ILE A 1 118 ? -0.842 -8.137 -9.287 1.00 87.25 118 ILE A N 1
ATOM 990 C CA . ILE A 1 118 ? -1.494 -9.230 -8.550 1.00 87.25 118 ILE A CA 1
ATOM 991 C C . ILE A 1 118 ? -1.186 -9.134 -7.052 1.00 87.25 118 ILE A C 1
ATOM 993 O O . ILE A 1 118 ? -2.101 -9.255 -6.234 1.00 87.25 118 ILE A O 1
ATOM 997 N N . ILE A 1 119 ? 0.070 -8.871 -6.678 1.00 87.88 119 ILE A N 1
ATOM 998 C CA . ILE A 1 119 ? 0.476 -8.698 -5.277 1.00 87.88 119 ILE A CA 1
ATOM 999 C C . ILE A 1 119 ? -0.307 -7.547 -4.640 1.00 87.88 119 ILE A C 1
ATOM 1001 O O . ILE A 1 119 ? -0.918 -7.734 -3.587 1.00 87.88 119 ILE A O 1
ATOM 1005 N N . TYR A 1 120 ? -0.363 -6.375 -5.276 1.00 88.69 120 TYR A N 1
ATOM 1006 C CA . TYR A 1 120 ? -1.057 -5.220 -4.698 1.00 88.69 120 TYR A CA 1
ATOM 1007 C C . TYR A 1 120 ? -2.584 -5.348 -4.703 1.00 88.69 120 TYR A C 1
ATOM 1009 O O . TYR A 1 120 ? -3.228 -4.898 -3.754 1.00 88.69 120 TYR A O 1
ATOM 1017 N N . ILE A 1 121 ? -3.174 -6.014 -5.699 1.00 88.81 121 ILE A N 1
ATOM 1018 C CA . ILE A 1 121 ? -4.597 -6.387 -5.678 1.00 88.81 121 ILE A CA 1
ATOM 1019 C C . ILE A 1 121 ? -4.872 -7.326 -4.500 1.00 88.81 121 ILE A C 1
ATOM 1021 O O . ILE A 1 121 ? -5.838 -7.133 -3.760 1.00 88.81 121 ILE A O 1
ATOM 1025 N N . THR A 1 122 ? -4.002 -8.311 -4.280 1.00 88.50 122 THR A N 1
ATOM 1026 C CA . THR A 1 122 ? -4.124 -9.239 -3.150 1.00 88.50 122 THR A CA 1
ATOM 1027 C C . THR A 1 122 ? -4.028 -8.485 -1.826 1.00 88.50 122 THR A C 1
ATOM 1029 O O . THR A 1 122 ? -4.888 -8.663 -0.967 1.00 88.50 122 THR A O 1
ATOM 1032 N N . ILE A 1 123 ? -3.060 -7.574 -1.673 1.00 87.75 123 ILE A N 1
ATOM 1033 C CA . ILE A 1 123 ? -2.936 -6.703 -0.492 1.00 87.75 123 ILE A CA 1
ATOM 1034 C C . ILE A 1 123 ? -4.213 -5.882 -0.283 1.00 87.75 123 ILE A C 1
ATOM 1036 O O . ILE A 1 123 ? -4.701 -5.786 0.843 1.00 87.75 123 ILE A O 1
ATOM 1040 N N . TYR A 1 124 ? -4.793 -5.328 -1.349 1.00 88.19 124 TYR A N 1
ATOM 1041 C CA . TYR A 1 124 ? -6.050 -4.589 -1.278 1.00 88.19 124 TYR A CA 1
ATOM 1042 C C . TYR A 1 124 ? -7.202 -5.459 -0.749 1.00 88.19 124 TYR A C 1
ATOM 1044 O O . TYR A 1 124 ? -7.851 -5.076 0.228 1.00 88.19 124 TYR A O 1
ATOM 1052 N N . PHE A 1 125 ? -7.429 -6.647 -1.315 1.00 87.94 125 PHE A N 1
ATOM 1053 C CA . PHE A 1 125 ? -8.492 -7.548 -0.854 1.00 87.94 125 PHE A CA 1
ATOM 1054 C C . PHE A 1 125 ? -8.245 -8.080 0.561 1.00 87.94 125 PHE A C 1
ATOM 1056 O O . PHE A 1 125 ? -9.156 -8.110 1.388 1.00 87.94 125 PHE A O 1
ATOM 1063 N N . VAL A 1 126 ? -7.005 -8.436 0.891 1.00 88.06 126 VAL A N 1
ATOM 1064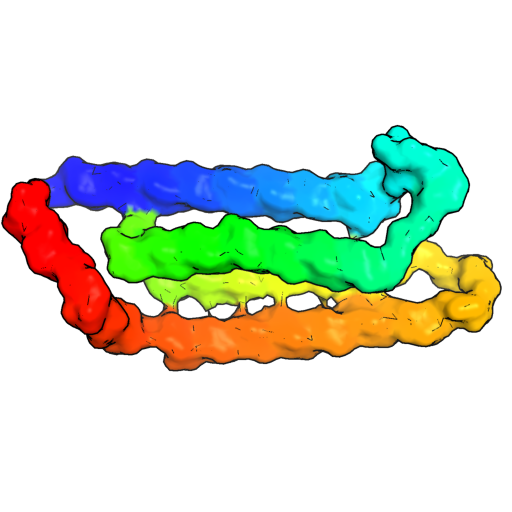 C CA . VAL A 1 126 ? -6.630 -8.826 2.255 1.00 88.06 126 VAL A CA 1
ATOM 1065 C C . VAL A 1 126 ? -6.917 -7.671 3.215 1.00 88.06 126 VAL A C 1
ATOM 1067 O O . VAL A 1 126 ? -7.546 -7.871 4.255 1.00 88.06 126 VAL A O 1
ATOM 1070 N N . SER A 1 127 ? -6.558 -6.437 2.858 1.00 86.00 127 SER A N 1
ATOM 1071 C CA . SER A 1 127 ? -6.848 -5.276 3.697 1.00 86.00 127 SER A CA 1
ATOM 1072 C C . SER A 1 127 ? -8.350 -5.078 3.913 1.00 86.00 127 SER A C 1
ATOM 1074 O O . SER A 1 127 ? -8.763 -4.852 5.046 1.00 86.00 127 SER A O 1
ATOM 1076 N N . SER A 1 128 ? -9.193 -5.239 2.890 1.00 85.19 128 SER A N 1
ATOM 1077 C CA . SER A 1 128 ? -10.644 -5.053 3.031 1.00 85.19 128 SER A CA 1
ATOM 1078 C C . SER A 1 128 ? -11.295 -6.121 3.925 1.00 85.19 128 SER A C 1
ATOM 1080 O O . SER A 1 128 ? -12.212 -5.819 4.692 1.00 85.19 128 SER A O 1
ATOM 1082 N N . VAL A 1 129 ? -10.780 -7.355 3.902 1.00 86.06 129 VAL A N 1
ATOM 1083 C CA . VAL A 1 129 ? -11.283 -8.477 4.715 1.00 86.06 129 VAL A CA 1
ATOM 1084 C C . VAL A 1 129 ? -10.762 -8.435 6.159 1.00 86.06 129 VAL A C 1
ATOM 1086 O O . VAL A 1 129 ? -11.482 -8.770 7.113 1.00 86.06 129 VAL A O 1
ATOM 1089 N N . PHE A 1 130 ? -9.498 -8.059 6.364 1.00 84.62 130 PHE A N 1
ATOM 1090 C CA . PHE A 1 130 ? -8.862 -8.064 7.686 1.00 84.62 130 PHE A CA 1
ATOM 1091 C C . PHE A 1 130 ? -9.028 -6.746 8.445 1.00 84.62 130 PHE A C 1
ATOM 1093 O O . PHE A 1 130 ? -9.203 -6.767 9.666 1.00 84.62 130 PHE A O 1
ATOM 1100 N N . ILE A 1 131 ? -9.072 -5.611 7.752 1.00 84.00 131 ILE A N 1
ATOM 1101 C CA . ILE A 1 131 ? -9.215 -4.286 8.358 1.00 84.00 131 ILE A CA 1
ATOM 1102 C C . ILE A 1 131 ? -10.685 -3.874 8.266 1.00 84.00 131 ILE A C 1
ATOM 1104 O O . ILE A 1 131 ? -11.106 -3.076 7.443 1.00 84.00 131 ILE A O 1
ATOM 1108 N N . ASN A 1 132 ? -11.488 -4.458 9.159 1.00 84.00 132 ASN A N 1
ATOM 1109 C CA . ASN A 1 132 ? -12.896 -4.113 9.368 1.00 84.00 132 ASN A CA 1
ATOM 1110 C C . ASN A 1 132 ? -13.091 -3.549 10.787 1.00 84.00 132 ASN A C 1
ATOM 1112 O O . ASN A 1 132 ? -12.394 -3.945 11.724 1.00 84.00 132 ASN A O 1
ATOM 1116 N N . ASN A 1 133 ? -14.082 -2.673 10.975 1.00 82.38 133 ASN A N 1
ATOM 1117 C CA . ASN A 1 133 ? -14.478 -2.070 12.251 1.00 82.38 133 ASN A CA 1
ATOM 1118 C C . ASN A 1 133 ? -14.533 -3.082 13.409 1.00 82.38 133 ASN A C 1
ATOM 1120 O O . ASN A 1 133 ? -14.020 -2.791 14.488 1.00 82.38 133 ASN A O 1
ATOM 1124 N N . LYS A 1 134 ? -15.103 -4.281 13.193 1.00 84.38 134 LYS A N 1
ATOM 1125 C CA . LYS A 1 134 ? -15.182 -5.334 14.226 1.00 84.38 134 LYS A CA 1
ATOM 1126 C C . LYS A 1 134 ? -13.794 -5.827 14.665 1.00 84.38 134 LYS A C 1
ATOM 1128 O O . LYS A 1 134 ? -13.528 -5.908 15.862 1.00 84.38 134 LYS A O 1
ATOM 1133 N N . LYS A 1 135 ? -12.904 -6.132 13.713 1.00 85.62 135 LYS A N 1
ATOM 1134 C CA . LYS A 1 135 ? -11.540 -6.628 13.978 1.00 85.62 135 LYS A CA 1
ATOM 1135 C C . LYS A 1 135 ? -10.652 -5.532 14.573 1.00 85.62 135 LYS A C 1
ATOM 1137 O O . LYS A 1 135 ? -9.985 -5.767 15.573 1.00 85.62 135 LYS A O 1
ATOM 1142 N N . ILE A 1 136 ? -10.738 -4.310 14.048 1.00 84.62 136 ILE A N 1
ATOM 1143 C CA . ILE A 1 136 ? -10.035 -3.140 14.591 1.00 84.62 136 ILE A CA 1
ATOM 1144 C C . ILE A 1 136 ? -10.475 -2.844 16.031 1.00 84.62 136 ILE A C 1
ATOM 1146 O O . ILE A 1 136 ? -9.636 -2.531 16.870 1.00 84.62 136 ILE A O 1
ATOM 1150 N N . LYS A 1 137 ? -11.767 -2.988 16.362 1.00 83.88 137 LYS A N 1
ATOM 1151 C CA . LYS A 1 137 ? -12.239 -2.850 17.750 1.00 83.88 137 LYS A CA 1
ATOM 1152 C C . LYS A 1 137 ? -11.604 -3.903 18.667 1.00 83.88 137 LYS A C 1
ATOM 1154 O O . LYS A 1 137 ? -11.118 -3.537 19.729 1.00 83.88 137 LYS A O 1
ATOM 1159 N N . LYS A 1 138 ? -11.541 -5.174 18.241 1.00 85.81 138 LYS A N 1
ATOM 1160 C CA . LYS A 1 138 ? -10.848 -6.236 18.997 1.00 85.81 138 LYS A CA 1
ATOM 1161 C C . LYS A 1 138 ? -9.367 -5.907 19.223 1.00 85.81 138 LYS A C 1
ATOM 1163 O O . LYS A 1 138 ? -8.892 -6.027 20.345 1.00 85.81 138 LYS A O 1
ATOM 1168 N N . LEU A 1 139 ? -8.667 -5.433 18.190 1.00 85.56 139 LEU A N 1
ATOM 1169 C CA . LEU A 1 139 ? -7.258 -5.036 18.298 1.00 85.56 139 LEU A CA 1
ATOM 1170 C C . LEU A 1 139 ? -7.055 -3.876 19.282 1.00 85.56 139 LEU A C 1
ATOM 1172 O O . LEU A 1 139 ? -6.135 -3.925 20.087 1.00 85.56 139 LEU A O 1
ATOM 1176 N N . ARG A 1 140 ? -7.933 -2.865 19.293 1.00 84.69 140 ARG A N 1
ATOM 1177 C CA . ARG A 1 140 ? -7.844 -1.759 20.268 1.00 84.69 140 ARG A CA 1
ATOM 1178 C C . ARG A 1 140 ? -7.953 -2.226 21.713 1.00 84.69 140 ARG A C 1
ATOM 1180 O O . ARG A 1 140 ? -7.228 -1.715 22.559 1.00 84.69 140 ARG A O 1
ATOM 1187 N N . VAL A 1 141 ? -8.856 -3.169 21.984 1.00 84.38 141 VAL A N 1
ATOM 1188 C CA . VAL A 1 141 ? -9.015 -3.755 23.322 1.00 84.38 141 VAL A CA 1
ATOM 1189 C C . VAL A 1 141 ? -7.755 -4.529 23.707 1.00 84.38 141 VAL A C 1
ATOM 1191 O O . VAL A 1 141 ? -7.240 -4.337 24.805 1.00 84.38 141 VAL A O 1
ATOM 1194 N N . LEU A 1 142 ? -7.218 -5.333 22.784 1.00 85.50 142 LEU A N 1
ATOM 1195 C CA . LEU A 1 142 ? -5.987 -6.102 22.991 1.00 85.50 142 LEU A CA 1
ATOM 1196 C C . LEU A 1 142 ? -4.779 -5.199 23.290 1.00 85.50 142 LEU A C 1
ATOM 1198 O O . LEU A 1 142 ? -4.027 -5.467 24.220 1.00 85.50 142 LEU A O 1
ATOM 1202 N N . PHE A 1 143 ? -4.642 -4.087 22.568 1.00 83.19 143 PHE A N 1
ATOM 1203 C CA . PHE A 1 143 ? -3.583 -3.099 22.790 1.00 83.19 143 PHE A CA 1
ATOM 1204 C C . PHE A 1 143 ? -3.883 -2.093 23.915 1.00 83.19 143 PHE A C 1
ATOM 1206 O O . PHE A 1 143 ? -3.132 -1.141 24.085 1.00 83.19 143 PHE A O 1
ATOM 1213 N N . LYS A 1 144 ? -4.978 -2.263 24.675 1.00 80.69 144 LYS A N 1
ATOM 1214 C CA . LYS A 1 144 ? -5.422 -1.351 25.753 1.00 80.69 144 LYS A CA 1
ATOM 1215 C C . LYS A 1 144 ? -5.621 0.119 25.329 1.00 80.69 144 LYS A C 1
ATOM 1217 O O . LYS A 1 144 ? -5.785 0.982 26.182 1.00 80.69 144 LYS A O 1
ATOM 1222 N N . ILE A 1 145 ? -5.738 0.400 24.029 1.00 76.44 145 ILE A N 1
ATOM 1223 C CA . ILE A 1 145 ? -5.846 1.759 23.461 1.00 76.44 145 ILE A CA 1
ATOM 1224 C C . ILE A 1 145 ? -7.135 2.475 23.915 1.00 76.44 145 ILE A C 1
ATOM 1226 O O . ILE A 1 145 ? -7.182 3.700 23.981 1.00 76.44 145 ILE A O 1
ATOM 1230 N N . GLU A 1 146 ? -8.202 1.733 24.235 1.00 59.88 146 GLU A N 1
ATOM 1231 C CA . GLU A 1 146 ? -9.458 2.334 24.716 1.00 59.88 146 GLU A CA 1
ATOM 1232 C C . GLU A 1 146 ? -9.393 2.845 26.165 1.00 59.88 146 GLU A C 1
ATOM 1234 O O . GLU A 1 146 ? -10.173 3.739 26.492 1.00 59.88 146 GLU A O 1
ATOM 1239 N N . LYS A 1 147 ? -8.461 2.364 27.006 1.00 50.28 147 LYS A N 1
ATOM 1240 C CA . LYS A 1 147 ? -8.341 2.827 28.403 1.00 50.28 147 LYS A CA 1
ATOM 1241 C C . LYS A 1 147 ? -7.780 4.249 28.515 1.00 50.28 147 LYS A C 1
ATOM 1243 O O . LYS A 1 147 ? -8.249 4.998 29.363 1.00 50.28 147 LYS A O 1
ATOM 1248 N N . ASP A 1 148 ? -6.884 4.650 27.616 1.00 44.44 148 ASP A N 1
ATOM 1249 C CA . ASP A 1 148 ? -6.220 5.961 27.705 1.00 44.44 148 ASP A CA 1
ATOM 1250 C C . ASP A 1 148 ? -7.028 7.099 27.060 1.00 44.44 148 ASP A C 1
ATOM 1252 O O . ASP A 1 148 ? -6.862 8.261 27.410 1.00 44.44 148 ASP A O 1
ATOM 1256 N N . SER A 1 149 ? -7.968 6.785 26.159 1.00 47.00 149 SER A N 1
ATOM 1257 C CA . SER A 1 149 ? -8.827 7.799 25.515 1.00 47.00 149 SER A CA 1
ATOM 1258 C C . SER A 1 149 ? -9.994 8.300 26.376 1.00 47.00 149 SER A C 1
ATOM 1260 O O . SER A 1 149 ? -10.708 9.206 25.955 1.00 47.00 149 SER A O 1
ATOM 1262 N N . PHE A 1 150 ? -10.224 7.684 27.542 1.00 35.47 150 PHE A N 1
ATOM 1263 C CA . PHE A 1 150 ? -11.274 8.081 28.490 1.00 35.47 150 PHE A CA 1
ATOM 1264 C C . PHE A 1 150 ? -10.759 9.025 29.590 1.00 35.47 150 PHE A C 1
ATOM 1266 O O . PHE A 1 150 ? -11.566 9.585 30.325 1.00 35.47 150 PHE A O 1
ATOM 1273 N N . LEU A 1 151 ? -9.436 9.206 29.694 1.00 33.03 151 LEU A N 1
ATOM 1274 C CA . LEU A 1 151 ? -8.772 10.092 30.661 1.00 33.03 151 LEU A CA 1
ATOM 1275 C C . LEU A 1 151 ? -8.184 11.363 30.014 1.00 33.03 151 LEU A C 1
ATOM 1277 O O . LEU A 1 151 ? -7.432 12.083 30.666 1.00 33.03 151 LEU A O 1
ATOM 1281 N N . SER A 1 152 ? -8.531 11.649 28.751 1.00 34.75 152 SER A N 1
ATOM 1282 C CA . SER A 1 152 ? -8.160 12.880 28.031 1.00 34.75 152 SER A CA 1
ATOM 1283 C C . SER A 1 152 ? -9.379 13.673 27.578 1.00 34.75 152 SER A C 1
ATOM 1285 O O . SER A 1 152 ? -10.190 13.075 26.828 1.00 34.75 152 SER A O 1
#

Organism: NCBI:txid33923